Protein AF-A0A6J6LYD3-F1 (afdb_monomer_lite)

Structure (mmCIF, N/CA/C/O backbone):
data_AF-A0A6J6LYD3-F1
#
_entry.id   AF-A0A6J6LYD3-F1
#
loop_
_atom_site.group_PDB
_atom_site.id
_atom_site.type_symbol
_atom_site.label_atom_id
_atom_site.label_alt_id
_atom_site.label_comp_id
_atom_site.label_asym_id
_atom_site.label_entity_id
_atom_site.label_seq_id
_atom_site.pdbx_PDB_ins_code
_atom_site.Cartn_x
_atom_site.Cartn_y
_atom_site.Cartn_z
_atom_site.occupancy
_atom_site.B_iso_or_equiv
_atom_site.auth_seq_id
_atom_site.auth_comp_id
_atom_site.auth_asym_id
_atom_site.auth_atom_id
_atom_site.pdbx_PDB_model_num
ATOM 1 N N . MET A 1 1 ? 3.919 -9.079 21.701 1.00 53.38 1 MET A N 1
ATOM 2 C CA . MET A 1 1 ? 3.157 -8.111 20.888 1.00 53.38 1 MET A CA 1
ATOM 3 C C . MET A 1 1 ? 3.219 -6.771 21.587 1.00 53.38 1 MET A C 1
ATOM 5 O O . MET A 1 1 ? 2.852 -6.703 22.753 1.00 53.38 1 MET A O 1
ATOM 9 N N . THR A 1 2 ? 3.746 -5.752 20.917 1.00 85.75 2 THR A N 1
ATOM 10 C CA . THR A 1 2 ? 3.887 -4.402 21.475 1.00 85.75 2 THR A CA 1
ATOM 11 C C . THR A 1 2 ? 2.745 -3.562 20.926 1.00 85.75 2 THR A C 1
ATOM 13 O O . THR A 1 2 ? 2.586 -3.478 19.712 1.00 85.75 2 THR A O 1
ATOM 16 N N . ALA A 1 3 ? 1.919 -2.994 21.801 1.00 86.00 3 ALA A N 1
ATOM 17 C CA . ALA A 1 3 ? 0.794 -2.161 21.397 1.00 86.00 3 ALA A CA 1
ATOM 18 C C . ALA A 1 3 ? 1.160 -0.684 21.558 1.00 86.00 3 ALA A C 1
ATOM 20 O O . ALA A 1 3 ? 1.669 -0.276 22.602 1.00 86.00 3 ALA A O 1
ATOM 21 N N . THR A 1 4 ? 0.860 0.112 20.535 1.00 92.38 4 THR A N 1
ATOM 22 C CA . THR A 1 4 ? 1.061 1.565 20.530 1.00 92.38 4 THR A CA 1
ATOM 23 C C . THR A 1 4 ? -0.271 2.245 20.249 1.00 92.38 4 THR A C 1
ATOM 25 O O . THR A 1 4 ? -1.074 1.752 19.461 1.00 92.38 4 THR A O 1
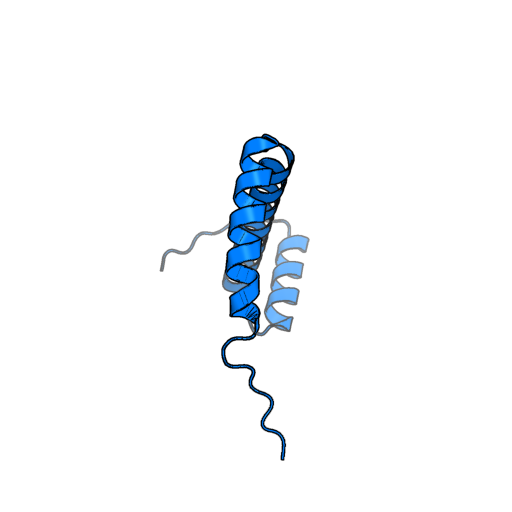ATOM 28 N N . THR A 1 5 ? -0.520 3.387 20.892 1.00 94.00 5 THR A N 1
ATOM 29 C CA . THR A 1 5 ? -1.725 4.192 20.655 1.00 94.00 5 THR A CA 1
ATOM 30 C C . THR A 1 5 ? -1.387 5.387 19.772 1.00 94.00 5 THR A C 1
ATOM 32 O O . THR A 1 5 ? -0.524 6.189 20.123 1.00 94.00 5 THR A O 1
ATOM 35 N N . VAL A 1 6 ? -2.093 5.532 18.651 1.00 92.56 6 VAL A N 1
ATOM 36 C CA . VAL A 1 6 ? -1.952 6.665 17.726 1.00 92.56 6 VAL A CA 1
ATOM 37 C C . VAL A 1 6 ? -3.201 7.535 17.819 1.00 92.56 6 VAL A C 1
ATOM 39 O O . VAL A 1 6 ? -4.320 7.042 17.679 1.00 92.56 6 VAL A O 1
ATOM 42 N N . LYS A 1 7 ? -3.024 8.836 18.074 1.00 96.62 7 LYS A N 1
ATOM 43 C CA . LYS A 1 7 ? -4.137 9.793 18.087 1.00 96.62 7 LYS A CA 1
ATOM 44 C C . LYS A 1 7 ? -4.499 10.179 16.656 1.00 96.62 7 LYS A C 1
ATOM 46 O O . LYS A 1 7 ? -3.639 10.607 15.894 1.00 96.62 7 LYS A O 1
ATOM 51 N N . VAL A 1 8 ? -5.781 10.071 16.331 1.00 96.25 8 VAL A N 1
ATOM 52 C CA . VAL A 1 8 ? -6.376 10.465 15.048 1.00 96.25 8 VAL A CA 1
ATOM 53 C C . VAL A 1 8 ? -7.678 11.227 15.307 1.00 96.25 8 VAL A C 1
ATOM 55 O O . VAL A 1 8 ? -8.156 11.269 16.444 1.00 96.25 8 VAL A O 1
ATOM 58 N N . SER A 1 9 ? -8.261 11.836 14.274 1.00 98.38 9 SER A N 1
ATOM 59 C CA . SER A 1 9 ? -9.611 12.398 14.381 1.00 98.38 9 SER A CA 1
ATOM 60 C C . SER A 1 9 ? -10.647 11.286 14.597 1.00 98.38 9 SER A C 1
ATOM 62 O O . SER A 1 9 ? -10.434 10.132 14.212 1.00 98.38 9 SER A O 1
ATOM 64 N N . ALA A 1 10 ? -11.787 11.636 15.201 1.00 97.62 10 ALA A N 1
ATOM 65 C CA . ALA A 1 10 ? -12.893 10.695 15.382 1.00 97.62 10 ALA A CA 1
ATOM 66 C C . ALA A 1 10 ? -13.381 10.141 14.034 1.00 97.62 10 ALA A C 1
ATOM 68 O O . ALA A 1 10 ? -13.534 8.933 13.895 1.00 97.62 10 ALA A O 1
ATOM 69 N N . GLU A 1 11 ? -13.496 11.004 13.021 1.00 98.25 11 GLU A N 1
ATOM 70 C CA . GLU A 1 11 ? -13.874 10.606 11.662 1.00 98.25 11 GLU A CA 1
ATOM 71 C C . GLU A 1 11 ? -12.926 9.540 11.088 1.00 98.25 11 GLU A C 1
ATOM 73 O O . GLU A 1 11 ? -13.376 8.508 10.598 1.00 98.25 11 GLU A O 1
ATOM 78 N N . THR A 1 12 ? -11.607 9.739 11.190 1.00 97.50 12 THR A N 1
ATOM 79 C CA . THR A 1 12 ? -10.628 8.772 10.674 1.00 97.50 12 THR A CA 1
ATOM 80 C C . THR A 1 12 ? -10.713 7.439 11.410 1.00 97.50 12 THR A C 1
ATOM 82 O O . THR A 1 12 ? -10.674 6.387 10.775 1.00 97.50 12 THR A O 1
ATOM 85 N N . ARG A 1 13 ? -10.856 7.465 12.742 1.00 97.00 13 ARG A N 1
ATOM 86 C CA . ARG A 1 13 ? -11.047 6.249 13.546 1.00 97.00 13 ARG A CA 1
ATOM 87 C C . ARG A 1 13 ? -12.280 5.475 13.078 1.00 97.00 13 ARG A C 1
ATOM 89 O O . ARG A 1 13 ? -12.204 4.261 12.908 1.00 97.00 13 ARG A O 1
ATOM 96 N N . ASP A 1 14 ? -13.394 6.170 12.875 1.00 97.75 14 ASP A N 1
ATOM 97 C CA . ASP A 1 14 ? -14.669 5.544 12.525 1.00 97.75 14 ASP A CA 1
ATOM 98 C C . ASP A 1 14 ? -14.614 4.935 11.119 1.00 97.75 14 ASP A C 1
ATOM 100 O O . ASP A 1 14 ? -14.975 3.773 10.945 1.00 97.75 14 ASP A O 1
ATOM 104 N N . ARG A 1 15 ? -14.004 5.634 10.154 1.00 97.75 15 ARG A N 1
ATOM 105 C CA . ARG A 1 15 ? -13.778 5.106 8.797 1.00 97.75 15 ARG A CA 1
ATOM 106 C C . ARG A 1 15 ? -12.868 3.875 8.788 1.00 97.75 15 ARG A C 1
ATOM 108 O O . ARG A 1 15 ? -13.136 2.928 8.053 1.00 97.75 15 ARG A O 1
ATOM 115 N N . ILE A 1 16 ? -11.813 3.849 9.610 1.00 96.94 16 ILE A N 1
ATOM 116 C CA . ILE A 1 16 ? -10.950 2.660 9.751 1.00 96.94 16 ILE A CA 1
ATOM 117 C C . ILE A 1 16 ? -11.755 1.479 10.299 1.00 96.94 16 ILE A C 1
ATOM 119 O O . ILE A 1 16 ? -11.636 0.371 9.781 1.00 96.94 16 ILE A O 1
ATOM 123 N N . ASN A 1 17 ? -12.582 1.710 11.322 1.00 96.88 17 ASN A N 1
ATOM 124 C CA . ASN A 1 17 ? -13.408 0.663 11.920 1.00 96.88 17 ASN A CA 1
ATOM 125 C C . ASN A 1 17 ? -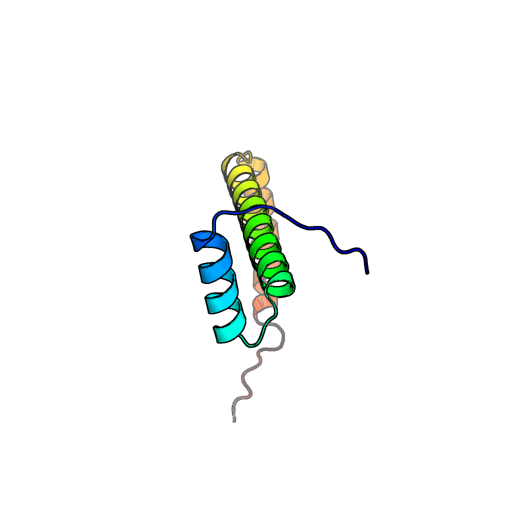14.442 0.106 10.934 1.00 96.88 17 ASN A C 1
ATOM 127 O O . ASN A 1 17 ? -14.601 -1.110 10.855 1.00 96.88 17 ASN A O 1
ATOM 131 N N . GLU A 1 18 ? -15.109 0.965 10.161 1.00 97.75 18 GLU A N 1
ATOM 132 C CA . GLU A 1 18 ? -16.064 0.543 9.129 1.00 97.75 18 GLU A CA 1
ATOM 133 C C . GLU A 1 18 ? -15.392 -0.309 8.046 1.00 97.75 18 GLU A C 1
ATOM 135 O O . GLU A 1 18 ? -15.871 -1.397 7.719 1.00 97.75 18 GLU A O 1
ATOM 140 N N . LEU A 1 19 ? -14.243 0.143 7.529 1.00 97.19 19 LEU A N 1
ATOM 141 C CA . LEU A 1 19 ? -13.469 -0.607 6.536 1.00 97.19 19 LEU A CA 1
ATOM 142 C C . LEU A 1 19 ? -13.005 -1.959 7.082 1.00 97.19 19 LEU A C 1
ATOM 144 O O . LEU A 1 19 ? -13.071 -2.966 6.374 1.00 97.19 19 LEU A O 1
ATOM 148 N N . ALA A 1 20 ? -12.529 -1.980 8.330 1.00 97.31 20 ALA A N 1
ATOM 149 C CA . ALA A 1 20 ? -12.081 -3.193 8.997 1.00 97.31 20 ALA A CA 1
ATOM 150 C C . ALA A 1 20 ? -13.233 -4.194 9.152 1.00 97.31 20 ALA A C 1
ATOM 152 O O . ALA A 1 20 ? -13.093 -5.352 8.756 1.00 97.31 20 ALA A O 1
ATOM 153 N N . ALA A 1 21 ? -14.396 -3.735 9.623 1.00 97.12 21 ALA A N 1
ATOM 154 C CA . ALA A 1 21 ? -15.583 -4.568 9.784 1.00 97.12 21 ALA A CA 1
ATOM 155 C C . ALA A 1 21 ? -16.062 -5.158 8.449 1.00 97.12 21 ALA A C 1
ATOM 157 O O . ALA A 1 21 ? -16.365 -6.349 8.383 1.00 97.12 21 ALA A O 1
ATOM 158 N N . GLY A 1 22 ? -16.045 -4.368 7.368 1.00 97.44 22 GLY A N 1
ATOM 159 C CA . GLY A 1 22 ? -16.418 -4.826 6.025 1.00 97.44 22 GLY A CA 1
ATOM 160 C C . GLY A 1 22 ? -15.529 -5.943 5.460 1.00 97.44 22 GLY A C 1
ATOM 161 O O . GLY A 1 22 ? -15.929 -6.617 4.515 1.00 97.44 22 GLY A O 1
ATOM 162 N N . GLN A 1 23 ? -14.343 -6.162 6.036 1.00 96.12 23 GLN A N 1
ATOM 163 C CA . GLN A 1 23 ? -13.397 -7.208 5.631 1.00 96.12 23 GLN A CA 1
ATOM 164 C C . GLN A 1 23 ? -13.150 -8.254 6.732 1.00 96.12 23 GLN A C 1
ATOM 166 O O . GLN A 1 23 ? -12.272 -9.099 6.578 1.00 96.12 23 GLN A O 1
ATOM 171 N N . GLY A 1 24 ? -13.896 -8.205 7.844 1.00 96.81 24 GLY A N 1
ATOM 172 C CA . GLY A 1 24 ? -13.695 -9.107 8.984 1.00 96.81 24 GLY A CA 1
ATOM 173 C C . GLY A 1 24 ? -12.340 -8.934 9.684 1.00 96.81 24 GLY A C 1
ATOM 174 O O . GLY A 1 24 ? -11.818 -9.884 10.263 1.00 96.81 24 GLY A O 1
ATOM 175 N N . LEU A 1 25 ? -11.750 -7.739 9.613 1.00 95.81 25 LEU A N 1
ATOM 176 C CA . LEU A 1 25 ? -10.448 -7.410 10.192 1.00 95.81 25 LEU A CA 1
ATOM 177 C C . LEU A 1 25 ? -10.592 -6.571 11.466 1.00 95.81 25 LEU A C 1
ATOM 179 O O . LEU A 1 25 ? -11.611 -5.926 11.709 1.00 95.81 25 LEU A O 1
ATOM 183 N N . THR A 1 26 ? -9.528 -6.535 12.269 1.00 95.94 26 THR A N 1
ATOM 184 C CA . THR A 1 26 ? -9.401 -5.549 13.350 1.00 95.94 26 THR A CA 1
ATOM 185 C C . THR A 1 26 ? -8.917 -4.209 12.795 1.00 95.94 26 THR A C 1
ATOM 187 O O . THR A 1 26 ? -8.276 -4.159 11.744 1.00 95.94 26 THR A O 1
ATOM 190 N N . ALA A 1 27 ? -9.156 -3.115 13.524 1.00 94.50 27 ALA A N 1
ATOM 191 C CA . ALA A 1 27 ? -8.628 -1.801 13.155 1.00 94.50 27 ALA A CA 1
ATOM 192 C C . ALA A 1 27 ? -7.092 -1.797 13.028 1.00 94.50 27 ALA A C 1
ATOM 194 O O . ALA A 1 27 ? -6.557 -1.187 12.109 1.00 94.50 27 ALA A O 1
ATOM 195 N N . GLY A 1 28 ? -6.387 -2.520 13.909 1.00 94.75 28 GLY A N 1
ATOM 196 C CA . GLY A 1 28 ? -4.929 -2.667 13.842 1.00 94.75 28 GLY A CA 1
ATOM 197 C C . GLY A 1 28 ? -4.479 -3.360 12.555 1.00 94.75 28 GLY 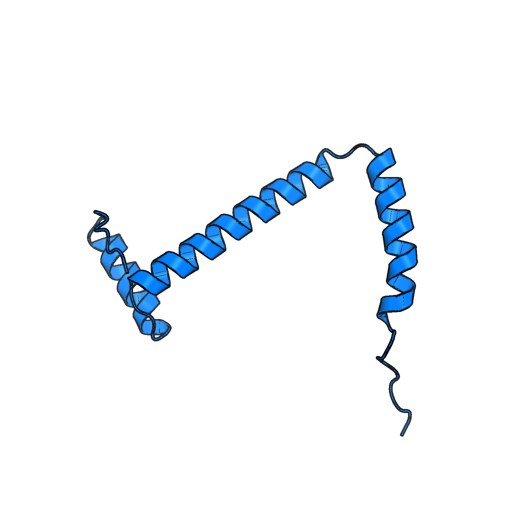A C 1
ATOM 198 O O . GLY A 1 28 ? -3.679 -2.805 11.810 1.00 94.75 28 GLY A O 1
ATOM 199 N N . SER A 1 29 ? -5.073 -4.512 12.235 1.00 95.50 29 SER A N 1
ATOM 200 C CA . SER A 1 29 ? -4.768 -5.251 11.000 1.00 95.50 29 SER A CA 1
ATOM 201 C C . SER A 1 29 ? -5.142 -4.467 9.738 1.00 95.50 29 SER A C 1
ATOM 203 O O . SER A 1 29 ? -4.476 -4.577 8.712 1.00 95.50 29 SER A O 1
ATOM 205 N N . MET A 1 30 ? -6.193 -3.643 9.800 1.00 96.69 30 MET A N 1
ATOM 206 C CA . MET A 1 30 ? -6.549 -2.742 8.705 1.00 96.69 30 MET A CA 1
ATOM 207 C C . MET A 1 30 ? -5.486 -1.656 8.499 1.00 96.69 30 MET A C 1
ATOM 209 O O . MET A 1 30 ? -5.107 -1.381 7.364 1.00 96.69 30 MET A O 1
ATOM 213 N N . ILE A 1 31 ? -4.964 -1.069 9.579 1.00 95.81 31 ILE A N 1
ATOM 214 C CA . ILE A 1 31 ? -3.873 -0.088 9.502 1.00 95.81 31 ILE A CA 1
ATOM 215 C C . ILE A 1 31 ? -2.614 -0.725 8.905 1.00 95.81 31 ILE A C 1
ATOM 217 O O . ILE A 1 31 ? -1.998 -0.126 8.027 1.00 95.81 31 ILE A O 1
ATOM 221 N N . GLU A 1 32 ? -2.255 -1.938 9.328 1.00 95.50 32 GLU A N 1
ATOM 222 C CA . GLU A 1 32 ? -1.115 -2.681 8.771 1.00 95.50 32 GLU A CA 1
ATOM 223 C C . GLU A 1 32 ? -1.275 -2.923 7.266 1.00 95.50 32 GLU A C 1
ATOM 225 O O . GLU A 1 32 ? -0.351 -2.659 6.497 1.00 95.50 32 GLU A O 1
ATOM 230 N N . LYS A 1 33 ? -2.467 -3.347 6.829 1.00 96.19 33 LYS A N 1
ATOM 231 C CA . LYS A 1 33 ? -2.784 -3.540 5.409 1.00 96.19 33 LYS A CA 1
ATOM 232 C C . LYS A 1 33 ? -2.655 -2.242 4.612 1.00 96.19 33 LYS A C 1
ATOM 234 O O . LYS A 1 33 ? -1.997 -2.218 3.578 1.00 96.19 33 LYS A O 1
ATOM 239 N N . VAL A 1 34 ? -3.252 -1.156 5.101 1.00 96.12 34 VAL A N 1
ATOM 240 C CA . VAL A 1 34 ? -3.188 0.154 4.433 1.00 96.12 34 VAL A CA 1
ATOM 241 C C . VAL A 1 34 ? -1.749 0.667 4.361 1.00 96.12 34 VAL A C 1
ATOM 243 O O . VAL A 1 34 ? -1.353 1.234 3.343 1.00 96.12 34 VAL A O 1
ATOM 246 N N . LEU A 1 35 ? -0.950 0.450 5.409 1.00 96.44 35 LEU A N 1
ATOM 247 C CA . LEU A 1 35 ? 0.464 0.808 5.411 1.00 96.44 35 LEU A CA 1
ATOM 248 C C . LEU A 1 35 ? 1.246 -0.000 4.370 1.00 96.44 35 LEU A C 1
ATOM 250 O O . LEU A 1 35 ? 2.013 0.590 3.612 1.00 96.44 35 LEU A O 1
ATOM 254 N N . ALA A 1 36 ? 1.036 -1.316 4.304 1.00 97.38 36 ALA A N 1
ATOM 255 C CA . ALA A 1 36 ? 1.682 -2.173 3.315 1.00 97.38 36 ALA A CA 1
ATOM 256 C C . ALA A 1 36 ? 1.349 -1.726 1.881 1.00 97.38 36 ALA A C 1
ATOM 258 O O . ALA A 1 36 ? 2.257 -1.515 1.076 1.00 97.38 36 ALA A O 1
ATOM 259 N N . ASP A 1 37 ? 0.070 -1.474 1.589 1.00 97.06 37 ASP A N 1
ATOM 260 C CA . ASP A 1 37 ? -0.377 -0.980 0.283 1.00 97.06 37 ASP A CA 1
ATOM 261 C C . ASP A 1 37 ? 0.246 0.382 -0.064 1.00 97.06 37 ASP A C 1
ATOM 263 O O . ASP A 1 37 ? 0.607 0.639 -1.215 1.00 97.06 37 ASP A O 1
ATOM 267 N N . TYR A 1 38 ? 0.369 1.277 0.918 1.00 96.94 38 TYR A N 1
ATOM 268 C CA . TYR A 1 38 ? 0.980 2.591 0.729 1.00 96.94 38 TYR A CA 1
ATOM 269 C C . TYR A 1 38 ? 2.482 2.495 0.433 1.00 96.94 38 TYR A C 1
ATOM 271 O O . TYR A 1 38 ? 2.967 3.163 -0.482 1.00 96.94 38 TYR A O 1
ATOM 279 N N . LEU A 1 39 ? 3.213 1.657 1.172 1.00 97.56 39 LEU A N 1
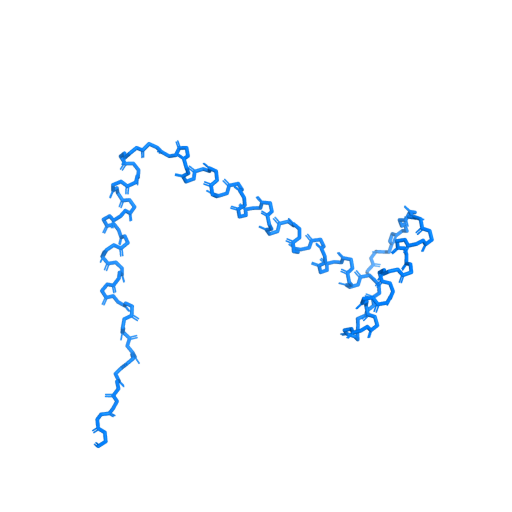ATOM 280 C CA . LEU A 1 39 ? 4.644 1.434 0.956 1.00 97.56 39 LEU A CA 1
ATOM 281 C C . LEU A 1 39 ? 4.907 0.800 -0.410 1.00 97.56 39 LEU A C 1
ATOM 283 O O . LEU A 1 39 ? 5.751 1.297 -1.152 1.00 97.56 39 LEU A O 1
ATOM 287 N N . TRP A 1 40 ? 4.116 -0.205 -0.790 1.00 97.06 40 TRP A N 1
ATOM 288 C CA . TRP A 1 40 ? 4.193 -0.813 -2.117 1.00 97.06 40 TRP A CA 1
ATOM 289 C C . TRP A 1 40 ? 3.992 0.217 -3.235 1.00 97.06 40 TRP A C 1
ATOM 291 O O . TRP A 1 40 ? 4.754 0.265 -4.199 1.00 97.06 40 TRP A O 1
ATOM 301 N N . ARG A 1 41 ? 2.996 1.103 -3.105 1.00 96.50 41 ARG A N 1
ATOM 302 C CA . ARG A 1 41 ? 2.760 2.169 -4.095 1.00 96.50 41 ARG A CA 1
ATOM 303 C C . ARG A 1 41 ? 3.938 3.131 -4.213 1.00 96.50 41 ARG A C 1
ATOM 305 O O . ARG A 1 41 ? 4.222 3.575 -5.323 1.00 96.50 41 ARG A O 1
ATOM 312 N N . GLN A 1 42 ? 4.604 3.457 -3.106 1.00 96.75 42 GLN A N 1
ATOM 313 C CA . GLN A 1 42 ? 5.807 4.290 -3.142 1.00 96.75 42 GLN A CA 1
ATOM 314 C C . GLN A 1 42 ? 6.968 3.583 -3.838 1.00 96.75 42 GLN A C 1
ATOM 316 O O . GLN A 1 42 ? 7.622 4.189 -4.683 1.00 96.75 42 GLN A O 1
ATOM 321 N N . GLU A 1 43 ? 7.193 2.308 -3.529 1.00 96.06 43 GLU A N 1
ATOM 322 C CA . GLU A 1 43 ? 8.248 1.507 -4.151 1.00 96.06 43 GLU A CA 1
ATOM 323 C C . GLU A 1 43 ? 8.040 1.391 -5.665 1.00 96.06 43 GLU A C 1
ATOM 325 O O . GLU A 1 43 ? 8.942 1.688 -6.446 1.00 96.06 43 GLU A O 1
ATOM 330 N N . VAL A 1 44 ? 6.816 1.082 -6.097 1.00 95.75 44 VAL A N 1
ATOM 331 C CA . VAL A 1 44 ? 6.460 1.033 -7.521 1.00 95.75 44 VAL A CA 1
ATOM 332 C C . VAL A 1 44 ? 6.621 2.397 -8.193 1.00 95.75 44 VAL A C 1
ATOM 334 O O . VAL A 1 44 ? 7.064 2.466 -9.339 1.00 95.75 44 VAL A O 1
ATOM 337 N N . ALA A 1 45 ? 6.254 3.493 -7.524 1.00 95.62 45 ALA A N 1
ATOM 338 C CA . ALA A 1 45 ? 6.429 4.835 -8.075 1.00 95.62 45 ALA A CA 1
ATOM 339 C C . ALA A 1 45 ? 7.914 5.180 -8.264 1.00 95.62 45 ALA A C 1
ATOM 341 O O . ALA A 1 45 ? 8.284 5.707 -9.313 1.00 95.62 45 ALA A O 1
ATOM 342 N N . LEU A 1 46 ? 8.756 4.825 -7.291 1.00 94.94 46 LEU A N 1
ATOM 343 C CA . LEU A 1 46 ? 10.201 5.006 -7.373 1.00 94.94 46 LEU A CA 1
ATOM 344 C C . LEU A 1 46 ? 10.806 4.170 -8.505 1.00 94.94 46 LEU A C 1
ATOM 346 O O . LEU A 1 46 ? 11.556 4.707 -9.314 1.00 94.94 46 LEU A O 1
ATOM 350 N N . ALA A 1 47 ? 10.435 2.892 -8.609 1.00 91.62 47 ALA A N 1
ATOM 351 C CA . ALA A 1 47 ? 10.899 2.017 -9.682 1.00 91.62 47 ALA A CA 1
ATOM 352 C C . ALA A 1 47 ? 10.520 2.576 -11.063 1.00 91.62 47 ALA A C 1
ATOM 354 O O . ALA A 1 47 ? 11.364 2.675 -11.948 1.00 91.62 47 ALA A O 1
ATOM 355 N N . LYS A 1 48 ? 9.274 3.038 -11.233 1.00 93.31 48 LYS A N 1
ATOM 356 C CA . LYS A 1 48 ? 8.828 3.688 -12.477 1.00 93.31 48 LYS A CA 1
ATOM 357 C C . LYS A 1 48 ? 9.650 4.926 -12.808 1.00 93.31 48 LYS A C 1
ATOM 359 O O . LYS A 1 48 ? 10.000 5.120 -13.966 1.00 93.31 48 LYS A O 1
ATOM 364 N N . GLN A 1 49 ? 9.947 5.759 -11.814 1.00 93.00 49 GLN A N 1
ATOM 365 C CA . GLN A 1 49 ? 10.772 6.941 -12.025 1.00 93.00 49 GLN A CA 1
ATOM 366 C C . GLN A 1 49 ? 12.194 6.555 -12.454 1.00 93.00 49 GLN A C 1
ATOM 368 O O . GLN A 1 49 ? 12.692 7.083 -13.438 1.00 93.00 49 GLN A O 1
ATOM 373 N N . GLN A 1 50 ? 12.810 5.577 -11.789 1.00 92.25 50 GLN A N 1
ATOM 374 C CA . GLN A 1 50 ? 14.139 5.080 -12.155 1.00 92.25 50 GLN A CA 1
ATOM 375 C C . GLN A 1 50 ? 14.177 4.496 -13.571 1.00 92.25 50 GLN A C 1
ATOM 377 O O . GLN A 1 50 ? 15.142 4.720 -14.291 1.00 92.25 50 GLN A O 1
ATOM 382 N N . MET A 1 51 ? 13.123 3.788 -13.984 1.00 87.25 51 MET A N 1
ATOM 383 C CA . MET A 1 51 ? 12.982 3.280 -15.352 1.00 87.25 51 MET A CA 1
ATOM 384 C C . MET A 1 51 ? 12.854 4.416 -16.378 1.00 87.25 51 MET A C 1
ATOM 386 O O . MET A 1 51 ? 13.401 4.311 -17.469 1.00 87.25 51 MET A O 1
ATOM 390 N N . LEU A 1 52 ? 12.143 5.501 -16.046 1.00 90.19 52 LEU A N 1
ATOM 391 C CA . LEU A 1 52 ? 12.019 6.676 -16.919 1.00 90.19 52 LEU A CA 1
ATOM 392 C C . LEU A 1 52 ? 13.332 7.460 -17.034 1.00 90.19 52 LEU A C 1
ATOM 394 O O . LEU A 1 52 ? 13.646 7.960 -18.111 1.00 90.19 52 LEU A O 1
ATOM 398 N N . ASP A 1 53 ? 14.085 7.548 -15.939 1.00 93.19 53 ASP A N 1
ATOM 399 C CA . ASP A 1 53 ? 15.356 8.274 -15.867 1.00 93.19 53 ASP A CA 1
ATOM 400 C C . ASP A 1 53 ? 16.551 7.431 -16.368 1.00 93.19 53 ASP A C 1
ATOM 402 O O . ASP A 1 53 ? 17.679 7.927 -16.447 1.00 93.19 53 ASP A O 1
ATOM 406 N N . ALA A 1 54 ? 16.333 6.153 -16.702 1.00 89.06 54 ALA A N 1
ATOM 407 C CA . ALA A 1 54 ? 17.382 5.237 -17.132 1.00 89.06 54 ALA A CA 1
ATOM 408 C C . ALA A 1 54 ? 17.993 5.655 -18.488 1.00 89.06 54 ALA A C 1
ATOM 410 O O . ALA A 1 54 ? 17.265 5.989 -19.429 1.00 89.06 54 ALA A O 1
ATOM 411 N N . PRO A 1 55 ? 19.330 5.588 -18.645 1.00 91.88 55 PRO A N 1
ATOM 412 C CA . PRO A 1 55 ? 19.978 5.818 -19.932 1.00 91.88 55 PRO A CA 1
ATOM 413 C C . PRO A 1 55 ? 19.501 4.835 -21.009 1.00 91.88 55 PRO A C 1
ATOM 415 O O . PRO A 1 55 ? 19.235 3.666 -20.728 1.00 91.88 55 PRO A O 1
ATOM 418 N N . ALA A 1 56 ? 19.491 5.279 -22.269 1.00 88.31 56 ALA A N 1
ATOM 419 C CA . ALA A 1 56 ? 19.076 4.457 -23.410 1.00 88.31 56 ALA A CA 1
ATOM 420 C C . ALA A 1 56 ? 19.845 3.125 -23.524 1.00 88.31 56 ALA A C 1
ATOM 422 O O . ALA A 1 56 ? 19.278 2.121 -23.943 1.00 88.31 56 ALA A O 1
ATOM 423 N N . GLU A 1 57 ? 21.114 3.102 -23.114 1.00 89.38 57 GLU A N 1
ATOM 424 C CA . GLU A 1 57 ? 21.972 1.908 -23.100 1.00 89.38 57 GLU A CA 1
ATOM 425 C C . GLU A 1 57 ? 21.465 0.836 -22.120 1.00 89.38 57 GLU A C 1
ATOM 427 O O . GLU A 1 57 ? 21.467 -0.351 -22.439 1.00 89.38 57 GLU A O 1
ATOM 432 N N . VAL A 1 58 ? 20.962 1.257 -20.954 1.00 87.56 58 VAL A N 1
ATOM 433 C CA . VAL A 1 58 ? 20.363 0.366 -19.946 1.00 87.56 58 VAL A CA 1
ATOM 434 C C . VAL A 1 58 ? 19.039 -0.198 -20.462 1.00 87.56 58 VAL A C 1
ATOM 436 O O . VAL A 1 58 ? 18.747 -1.376 -20.274 1.00 87.56 58 VAL A O 1
ATOM 439 N N . TRP A 1 59 ? 18.261 0.620 -21.174 1.00 85.50 59 TRP A N 1
ATOM 440 C CA . TRP A 1 59 ? 17.034 0.186 -21.845 1.00 85.50 59 TRP A CA 1
ATOM 441 C C . TRP A 1 59 ? 17.264 -0.795 -22.983 1.00 85.50 59 TRP A C 1
ATOM 443 O O . TRP A 1 59 ? 16.517 -1.764 -23.097 1.00 85.50 59 TRP A O 1
ATOM 453 N N . ALA A 1 60 ? 18.311 -0.600 -23.781 1.00 88.69 60 ALA A N 1
ATOM 454 C CA . ALA A 1 60 ? 18.680 -1.553 -24.819 1.00 88.69 60 ALA A CA 1
ATOM 455 C C . ALA A 1 60 ? 19.040 -2.925 -24.222 1.00 88.69 60 ALA A C 1
ATOM 457 O O . ALA A 1 60 ? 18.506 -3.936 -24.674 1.00 88.69 60 ALA A O 1
ATOM 458 N N . ALA A 1 61 ? 19.866 -2.949 -23.169 1.00 88.69 61 ALA A N 1
ATOM 459 C CA . ALA A 1 61 ? 20.247 -4.184 -22.482 1.00 88.69 61 ALA A CA 1
ATOM 460 C C . ALA A 1 61 ? 19.041 -4.892 -21.834 1.00 88.69 61 ALA A C 1
ATOM 462 O O . ALA A 1 61 ? 18.875 -6.099 -21.988 1.00 88.69 61 ALA A O 1
ATOM 463 N N . TYR A 1 62 ? 18.159 -4.139 -21.167 1.00 86.19 62 TYR A N 1
ATOM 464 C CA . TYR A 1 62 ? 16.936 -4.684 -20.570 1.00 86.19 62 TYR A CA 1
ATOM 465 C C . TYR A 1 62 ? 15.994 -5.305 -21.615 1.00 86.19 62 TYR A C 1
ATOM 467 O O . TYR A 1 62 ? 15.427 -6.374 -21.387 1.00 86.19 62 TYR A O 1
ATOM 475 N N . LEU A 1 63 ?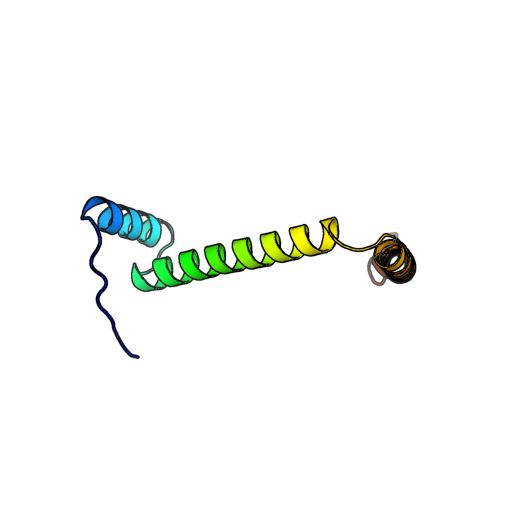 15.824 -4.662 -22.776 1.00 87.62 63 LEU A N 1
ATOM 476 C CA . LEU A 1 63 ? 14.986 -5.188 -23.857 1.00 87.62 63 LEU A CA 1
ATOM 477 C C . LEU A 1 63 ? 15.569 -6.463 -24.479 1.00 87.62 63 LEU A C 1
ATOM 479 O O . LEU A 1 63 ? 14.806 -7.376 -24.787 1.00 87.62 63 LEU A O 1
ATOM 483 N N . GLU A 1 64 ? 16.890 -6.542 -24.648 1.00 90.06 64 GLU A N 1
ATOM 484 C CA . GLU A 1 64 ? 17.575 -7.746 -25.139 1.00 90.06 64 GLU A CA 1
ATOM 485 C C . GLU A 1 64 ? 17.396 -8.932 -24.173 1.00 90.06 64 GLU A C 1
ATOM 487 O O . GLU A 1 64 ? 17.041 -10.041 -24.590 1.00 90.06 64 GLU A O 1
ATOM 492 N N . GLU A 1 65 ? 17.562 -8.689 -22.870 1.00 87.06 65 GLU A N 1
ATOM 493 C CA . GLU A 1 65 ? 17.318 -9.691 -21.828 1.00 87.06 65 GLU A CA 1
ATOM 494 C C . GLU A 1 65 ? 15.850 -10.143 -21.820 1.00 87.06 65 GLU A C 1
ATOM 496 O O . GLU A 1 65 ? 15.564 -11.341 -21.871 1.00 87.06 65 GLU A O 1
ATOM 501 N N . THR A 1 66 ? 14.911 -9.193 -21.836 1.00 87.19 66 THR A N 1
ATOM 502 C CA . THR A 1 66 ? 13.472 -9.491 -21.796 1.00 87.19 66 THR A CA 1
ATOM 503 C C . THR A 1 66 ? 13.035 -10.305 -23.016 1.00 87.19 66 THR A C 1
ATOM 505 O O . THR A 1 66 ? 12.305 -11.278 -22.862 1.00 87.19 66 THR A O 1
ATOM 508 N N . GLN A 1 67 ? 13.534 -9.994 -24.218 1.00 85.62 67 GLN A N 1
ATOM 509 C CA . GLN A 1 67 ? 13.246 -10.775 -25.432 1.00 85.62 67 GLN A CA 1
ATOM 510 C C . GLN A 1 67 ? 13.745 -12.221 -25.340 1.00 85.62 67 GLN A C 1
ATOM 512 O O . GLN A 1 67 ? 13.103 -13.134 -25.858 1.00 85.62 67 GLN A O 1
ATOM 517 N N . THR A 1 68 ? 14.875 -12.441 -24.669 1.00 83.94 68 THR A N 1
ATOM 518 C CA . THR A 1 68 ? 15.402 -13.791 -24.436 1.00 83.94 68 THR A CA 1
ATOM 519 C C . THR A 1 68 ? 14.500 -14.572 -23.475 1.00 83.94 68 THR A C 1
ATOM 521 O O . THR A 1 68 ? 14.291 -15.771 -23.657 1.00 83.94 68 THR A O 1
ATOM 524 N N . MET A 1 69 ? 13.927 -13.893 -22.478 1.00 81.56 69 MET A N 1
ATOM 525 C CA . MET A 1 69 ? 13.004 -14.487 -21.507 1.00 81.56 69 MET A CA 1
ATOM 526 C C . MET A 1 69 ? 11.582 -14.681 -22.051 1.00 81.56 69 MET A C 1
ATOM 528 O O . MET A 1 69 ? 10.923 -15.641 -21.668 1.00 81.56 69 MET A O 1
ATOM 532 N N . ASP A 1 70 ? 11.112 -13.845 -22.979 1.00 81.25 70 ASP A N 1
ATOM 533 C CA . ASP A 1 70 ? 9.788 -13.990 -23.606 1.00 81.25 70 ASP A CA 1
ATOM 534 C C . ASP A 1 70 ? 9.611 -15.359 -24.289 1.00 81.25 70 ASP A C 1
ATOM 536 O O . ASP A 1 70 ? 8.507 -15.904 -24.326 1.00 81.25 70 ASP A O 1
ATOM 540 N N . GLY A 1 71 ? 10.701 -15.961 -24.777 1.00 78.31 71 GLY A N 1
ATOM 541 C CA . GLY A 1 71 ? 10.690 -17.301 -25.367 1.00 78.31 71 GLY A CA 1
ATOM 542 C C . GLY A 1 71 ? 10.254 -18.417 -24.408 1.00 78.31 71 GLY A C 1
ATOM 543 O O . GLY A 1 71 ? 9.717 -19.418 -24.877 1.00 78.31 71 GLY A O 1
ATOM 544 N N . SER A 1 72 ? 10.424 -18.245 -23.091 1.00 80.38 72 SER A N 1
ATOM 545 C CA . SER A 1 72 ? 9.992 -19.217 -22.072 1.00 80.38 72 SER A CA 1
ATOM 546 C C . SER A 1 72 ? 8.611 -18.915 -21.485 1.00 80.38 72 SER A C 1
ATOM 548 O O . SER A 1 72 ? 8.111 -19.671 -20.653 1.00 80.38 72 SER A O 1
ATOM 550 N N . LEU A 1 73 ? 7.941 -17.847 -21.932 1.00 80.38 73 LEU A N 1
ATOM 551 C CA . LEU A 1 73 ? 6.626 -17.446 -21.418 1.00 80.38 73 LEU A CA 1
ATOM 552 C C . LEU A 1 73 ? 5.549 -18.528 -21.629 1.00 80.38 73 LEU A C 1
ATOM 554 O O . LEU A 1 73 ? 4.599 -18.621 -20.852 1.00 80.38 73 LEU A O 1
ATOM 558 N N . ALA A 1 74 ? 5.693 -19.342 -22.680 1.00 78.06 7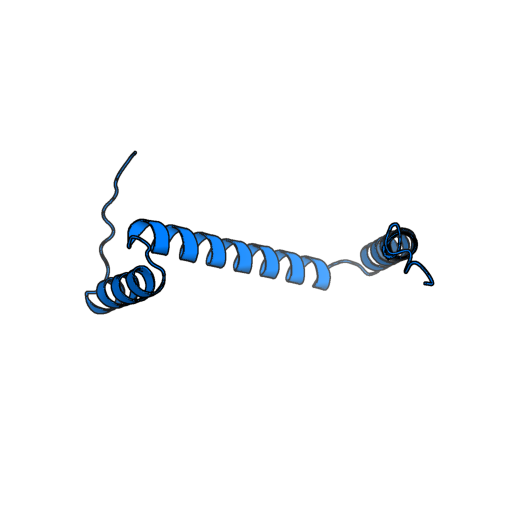4 ALA A N 1
ATOM 559 C CA . ALA A 1 74 ? 4.777 -20.430 -23.020 1.00 78.06 74 ALA A CA 1
ATOM 560 C C . ALA A 1 74 ? 5.216 -21.807 -22.483 1.00 78.06 74 ALA A C 1
ATOM 562 O O . ALA A 1 74 ? 4.511 -22.799 -22.704 1.00 78.06 74 ALA A O 1
ATOM 563 N N . ASP A 1 75 ? 6.347 -21.893 -21.776 1.00 78.88 75 ASP A N 1
ATOM 564 C CA . ASP A 1 75 ? 6.846 -23.160 -21.244 1.00 78.88 75 ASP A CA 1
ATOM 565 C C . ASP A 1 75 ? 5.845 -23.743 -20.233 1.00 78.88 75 ASP A C 1
ATOM 567 O O . ASP A 1 75 ? 5.514 -23.138 -19.214 1.00 78.88 75 ASP A O 1
ATOM 571 N N . GLY A 1 76 ? 5.334 -24.943 -20.528 1.00 74.62 76 GLY A N 1
ATOM 572 C CA . GLY A 1 76 ? 4.350 -25.641 -19.690 1.00 74.62 76 GLY A CA 1
ATOM 573 C C . GLY A 1 76 ? 2.879 -25.327 -19.993 1.00 74.62 76 GLY A C 1
ATOM 574 O O . GLY A 1 76 ? 2.006 -25.957 -19.402 1.00 74.62 76 GLY A O 1
ATOM 575 N N . LEU A 1 77 ? 2.585 -24.434 -20.947 1.00 76.25 77 LEU A N 1
ATOM 576 C CA . LEU A 1 77 ? 1.222 -24.137 -21.419 1.00 76.25 77 LEU A CA 1
ATOM 577 C C . LEU A 1 77 ? 0.808 -24.975 -22.642 1.00 76.25 77 LEU A C 1
ATOM 579 O O . LEU A 1 77 ? -0.038 -24.541 -23.423 1.00 76.25 77 LEU A O 1
ATOM 583 N N . MET A 1 78 ? 1.388 -26.170 -22.824 1.00 69.00 78 MET A N 1
ATOM 584 C CA . MET A 1 78 ? 0.997 -27.103 -23.889 1.00 69.00 78 MET A CA 1
ATOM 585 C C . MET A 1 78 ? -0.508 -27.382 -23.785 1.00 69.00 78 MET A C 1
ATOM 587 O O . MET A 1 78 ? -0.964 -28.110 -22.905 1.00 69.00 78 MET A O 1
ATOM 591 N N . VAL A 1 79 ? -1.275 -26.752 -24.677 1.00 64.12 79 VAL A N 1
ATOM 592 C CA . VAL A 1 79 ? -2.693 -27.024 -24.889 1.00 64.12 79 VAL A CA 1
ATOM 593 C C . VAL A 1 79 ? -2.757 -28.431 -25.456 1.00 64.12 79 VAL A C 1
ATOM 595 O O . VAL A 1 79 ? -2.391 -28.645 -26.609 1.00 64.12 79 VAL A O 1
ATOM 598 N N . ASP A 1 80 ? -3.145 -29.386 -24.618 1.00 60.84 80 ASP A N 1
ATOM 599 C CA . ASP A 1 80 ? -3.362 -30.770 -25.024 1.00 60.84 80 ASP A CA 1
ATOM 600 C C . ASP A 1 80 ? -4.421 -30.766 -26.145 1.00 60.84 80 ASP A C 1
ATOM 602 O O . ASP A 1 80 ? -5.548 -30.314 -25.907 1.00 60.84 80 ASP A O 1
ATOM 606 N N . PRO A 1 81 ? -4.087 -31.164 -27.387 1.00 63.69 81 PRO A N 1
ATOM 607 C CA . PRO A 1 81 ? -5.075 -31.266 -28.443 1.00 63.69 81 PRO A CA 1
ATOM 608 C C . PRO A 1 81 ? -5.845 -32.564 -28.199 1.00 63.69 81 PRO A C 1
ATOM 610 O O . PRO A 1 81 ? -5.394 -33.643 -28.581 1.00 63.69 81 PRO A O 1
ATOM 613 N N . TRP A 1 82 ? -6.973 -32.454 -27.500 1.00 58.88 82 TRP A N 1
ATOM 614 C CA . TRP A 1 82 ? -7.973 -33.521 -27.422 1.00 58.88 82 TRP A CA 1
ATOM 615 C C . TRP A 1 82 ? -8.439 -33.967 -28.813 1.00 58.88 82 TRP A C 1
ATOM 617 O O . TRP A 1 82 ? -8.648 -33.097 -29.695 1.00 58.88 82 TRP A O 1
#

Foldseek 3Di:
DDDDDDDDDPVVQVVLCVVQVVVVHDSVVSVVVVVVVVVVVVVVVVVVVCVVVDDVVVVVVVVVVVVVVVVCVCPPVPPPPD

pLDDT: mean 89.68, std 9.97, range [53.38, 98.38]

Sequence (82 aa):
MTATTVKVSAETRDRINELAAGQGLTAGSMIEKVLADYLWRQEVALAKQQMLDAPAEVWAAYLEETQTMDGSLADGLMVDPW

Radius of gyration: 22.18 Å; chains: 1; bounding box: 38×46×50 Å

Organism: NCBI:txid449393

Secondary structure (DSSP, 8-state):
---------HHHHHHHHHHHHHTT--HHHHHHHHHHHHHHHHHHHHHHHHHHHS-HHHHHHHHHHHHHHHTTTTTT------